Protein AF-A0A915KHJ9-F1 (afdb_monomer)

Solvent-accessible surface area (backbone atoms only — not comparable to full-atom values): 8082 Å² total; per-residue (Å²): 132,87,74,67,89,89,57,40,67,47,79,45,81,41,60,70,48,51,83,81,58,65,40,74,61,55,56,46,49,52,54,51,50,52,73,74,34,89,66,54,77,44,81,46,81,45,65,47,60,93,90,62,73,82,51,80,63,54,62,51,51,58,32,31,55,56,44,51,75,76,49,89,77,90,49,83,72,54,49,51,56,50,48,21,60,32,40,90,91,58,65,50,91,69,80,89,78,58,78,87,73,58,80,80,64,77,73,66,64,74,71,44,68,60,51,58,53,51,54,53,50,53,59,64,73,77,107

InterPro domains:
  IPR057191 Domain of unknown function DUF7869 [PF25273] (8-87)

Radius of gyration: 19.79 Å; Cα contacts (8 Å, |Δi|>4): 86; chains: 1; bounding box: 42×33×56 Å

Sequence (127 aa):
MQVKKGKKKIVIWSDNCGRQNRNKFSMSMYHKLVQETPNLELIQHCYLETGHMQMSVDSMHSLIERVSKQATIYSPIEWCNVIALARSKKLYNVVCLSHHDFVDLKCVKKTNQKQWTNRLMVLKLIG

Structure (mmCIF, N/CA/C/O backbone):
data_AF-A0A915KHJ9-F1
#
_entry.id   AF-A0A915KHJ9-F1
#
loop_
_atom_site.group_PDB
_atom_site.id
_atom_site.type_symbol
_atom_site.label_atom_id
_atom_site.label_alt_id
_atom_site.label_comp_id
_atom_site.label_asym_id
_atom_site.label_entity_id
_atom_site.label_seq_id
_atom_site.pdbx_PDB_ins_code
_atom_site.Cartn_x
_atom_site.Cartn_y
_atom_site.Cartn_z
_atom_site.occupancy
_atom_site.B_iso_or_equiv
_atom_site.auth_seq_id
_atom_site.auth_comp_id
_atom_site.auth_asym_id
_atom_site.auth_atom_id
_atom_site.pdbx_PDB_model_num
ATOM 1 N N . MET A 1 1 ? -8.916 -2.655 0.513 1.00 43.75 1 MET A N 1
ATOM 2 C CA . MET A 1 1 ? -8.056 -3.081 1.642 1.00 43.75 1 MET A CA 1
ATOM 3 C C . MET A 1 1 ? -8.799 -4.165 2.406 1.00 43.75 1 MET A C 1
ATOM 5 O O . MET A 1 1 ? -9.685 -3.849 3.183 1.00 43.75 1 MET A O 1
ATOM 9 N N . GLN A 1 2 ? -8.536 -5.439 2.108 1.00 37.56 2 GLN A N 1
ATOM 10 C CA . GLN A 1 2 ? -9.239 -6.536 2.776 1.00 37.56 2 GLN A CA 1
ATOM 11 C C . GLN A 1 2 ? -8.546 -6.843 4.105 1.00 37.56 2 GLN A C 1
ATOM 13 O O . GLN A 1 2 ? -7.465 -7.432 4.142 1.00 37.56 2 GLN A O 1
ATOM 18 N N . VAL A 1 3 ? -9.150 -6.404 5.207 1.00 52.84 3 VAL A N 1
ATOM 19 C CA . VAL A 1 3 ? -8.731 -6.816 6.549 1.00 52.84 3 VAL A CA 1
ATOM 20 C C . VAL A 1 3 ? -9.185 -8.262 6.734 1.00 52.84 3 VAL A C 1
ATOM 22 O O . VAL A 1 3 ? -10.363 -8.572 6.570 1.00 52.84 3 VAL A O 1
ATOM 25 N N . LYS A 1 4 ? -8.257 -9.172 7.055 1.00 49.69 4 LYS A N 1
ATOM 26 C CA . LYS A 1 4 ? -8.618 -10.560 7.381 1.00 49.69 4 LYS A CA 1
ATOM 27 C C . LYS A 1 4 ? -9.628 -10.554 8.537 1.00 49.69 4 LYS A C 1
ATOM 29 O O . LYS A 1 4 ? -9.350 -9.966 9.586 1.00 49.69 4 LYS A O 1
ATOM 34 N N . LYS A 1 5 ? -10.779 -11.211 8.341 1.00 52.19 5 LYS A N 1
ATOM 35 C CA . LYS A 1 5 ? -11.825 -11.372 9.366 1.00 52.19 5 LYS A CA 1
ATOM 36 C C . LYS A 1 5 ? -11.186 -11.862 10.677 1.00 52.19 5 LYS A C 1
ATOM 38 O O . LYS A 1 5 ? -10.460 -12.850 10.669 1.00 52.19 5 LYS A O 1
ATOM 43 N N . GLY A 1 6 ? -11.427 -11.141 11.778 1.00 60.34 6 GLY A N 1
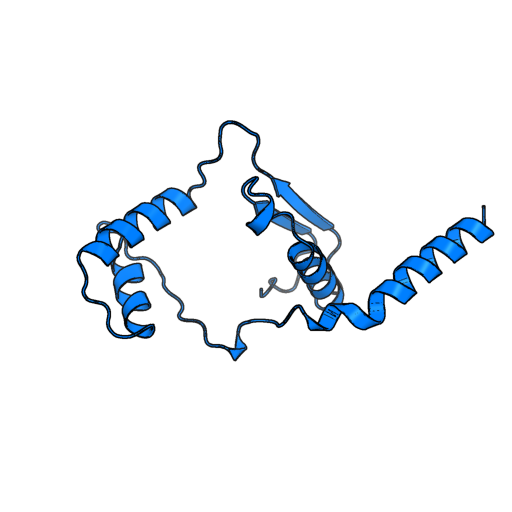ATOM 44 C CA . GLY A 1 6 ? -10.967 -11.503 13.131 1.00 60.34 6 GLY A CA 1
ATOM 45 C C . GLY A 1 6 ? -9.820 -10.667 13.722 1.00 60.34 6 GLY A C 1
ATOM 46 O O . GLY A 1 6 ? -9.459 -10.874 14.877 1.00 60.34 6 GLY A O 1
ATOM 47 N N . LYS A 1 7 ? -9.239 -9.707 12.988 1.00 66.00 7 LYS A N 1
ATOM 48 C CA . LYS A 1 7 ? -8.203 -8.806 13.531 1.00 66.00 7 LYS A CA 1
ATOM 49 C C . LYS A 1 7 ? -8.840 -7.608 14.254 1.00 66.00 7 LYS A C 1
ATOM 51 O O . LYS A 1 7 ? -9.457 -6.768 13.612 1.00 66.00 7 LYS A O 1
ATOM 56 N N . LYS A 1 8 ? -8.630 -7.512 15.572 1.00 82.81 8 LYS A N 1
ATOM 57 C CA . LYS A 1 8 ? -9.107 -6.402 16.426 1.00 82.81 8 LYS A CA 1
ATOM 58 C C . LYS A 1 8 ? -8.261 -5.128 16.335 1.00 82.81 8 LYS A C 1
ATOM 60 O O . LYS A 1 8 ? -8.753 -4.039 16.604 1.00 82.81 8 LYS A O 1
ATOM 65 N N . LYS A 1 9 ? -6.988 -5.255 15.944 1.00 86.31 9 LYS A N 1
ATOM 66 C CA . LYS A 1 9 ? -6.033 -4.144 15.846 1.00 86.31 9 LYS A CA 1
ATOM 67 C C . LYS A 1 9 ? -5.415 -4.074 14.455 1.00 86.31 9 LYS A C 1
ATOM 69 O O . LYS A 1 9 ? -4.939 -5.085 13.933 1.00 86.31 9 LYS A O 1
ATOM 74 N N . ILE A 1 10 ? -5.372 -2.868 13.900 1.00 88.06 10 ILE A N 1
ATOM 75 C CA . ILE A 1 10 ? -4.677 -2.537 12.656 1.00 88.06 10 ILE A CA 1
ATOM 76 C C . ILE A 1 10 ? -3.585 -1.516 12.983 1.00 88.06 10 ILE A C 1
ATOM 78 O O . ILE A 1 10 ? -3.847 -0.507 13.634 1.00 88.06 10 ILE A O 1
ATOM 82 N N . VAL A 1 11 ? -2.361 -1.785 12.528 1.00 89.38 11 VAL A N 1
ATOM 83 C CA . VAL A 1 11 ? -1.232 -0.850 12.611 1.00 89.38 11 VAL A CA 1
ATOM 84 C C . VAL A 1 11 ? -0.805 -0.498 11.195 1.00 89.38 11 VAL A C 1
ATOM 86 O O . VAL A 1 11 ? -0.555 -1.393 10.387 1.00 89.38 11 VAL A O 1
ATOM 89 N N . ILE A 1 12 ? -0.749 0.795 10.899 1.00 89.06 12 ILE A N 1
ATOM 90 C CA . ILE A 1 12 ? -0.406 1.341 9.585 1.00 89.06 12 ILE A CA 1
ATOM 91 C C . ILE A 1 12 ? 0.833 2.200 9.761 1.00 89.06 12 ILE A C 1
ATOM 93 O O . ILE A 1 12 ? 0.860 3.065 10.634 1.00 89.06 12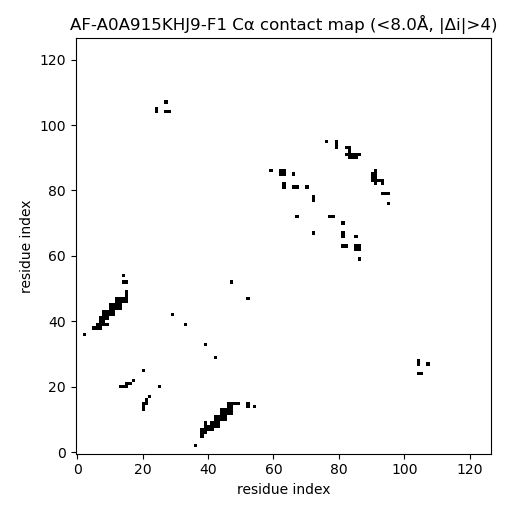 ILE A O 1
ATOM 97 N N . TRP A 1 13 ? 1.835 1.962 8.925 1.00 87.31 13 TRP A N 1
ATOM 98 C CA . TRP A 1 13 ? 3.057 2.752 8.878 1.00 87.31 13 TRP A CA 1
ATOM 99 C C . TRP A 1 13 ? 3.068 3.588 7.606 1.00 87.31 13 TRP A C 1
ATOM 101 O O . TRP A 1 13 ? 2.834 3.064 6.517 1.00 87.31 13 TRP A O 1
ATOM 111 N N . SER A 1 14 ? 3.332 4.878 7.765 1.00 86.44 14 SER A N 1
ATOM 112 C CA . SER A 1 14 ? 3.427 5.840 6.673 1.00 86.44 14 SER A CA 1
ATOM 113 C C . SER A 1 14 ? 4.706 6.651 6.791 1.00 86.44 14 SER A C 1
ATOM 115 O O . SER A 1 14 ? 5.145 6.995 7.891 1.00 86.44 14 SER A O 1
ATOM 117 N N . ASP A 1 15 ? 5.272 7.020 5.648 1.00 84.88 15 ASP A N 1
ATOM 118 C CA . ASP A 1 15 ? 6.258 8.090 5.601 1.00 84.88 15 ASP A CA 1
ATOM 119 C C . ASP A 1 15 ? 5.647 9.419 6.077 1.00 84.88 15 ASP A C 1
ATOM 121 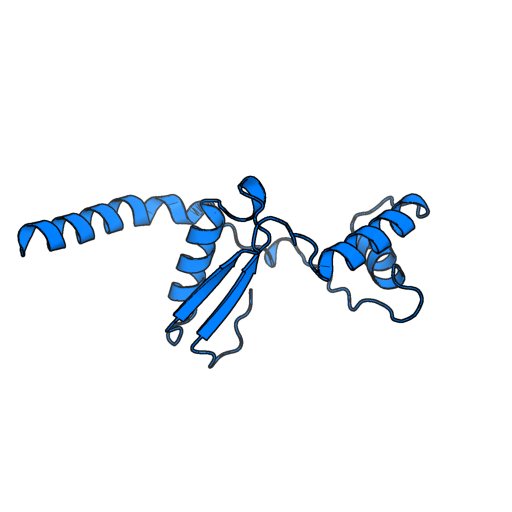O O . ASP A 1 15 ? 4.426 9.613 6.136 1.00 84.88 15 ASP A O 1
ATOM 125 N N . ASN A 1 16 ? 6.509 10.366 6.437 1.00 81.12 16 ASN A N 1
ATOM 126 C CA . ASN A 1 16 ? 6.076 11.664 6.945 1.00 81.12 16 ASN A CA 1
ATOM 127 C C . ASN A 1 16 ? 5.659 12.649 5.827 1.00 81.12 16 ASN A C 1
ATOM 129 O O . ASN A 1 16 ? 5.610 13.861 6.046 1.00 81.12 16 ASN A O 1
ATOM 133 N N . CYS A 1 17 ? 5.359 12.161 4.617 1.00 77.00 17 CYS A N 1
ATOM 134 C CA . CYS A 1 17 ? 4.990 13.011 3.491 1.00 77.00 17 CYS A CA 1
ATOM 135 C C . CYS A 1 17 ? 3.585 13.599 3.689 1.00 77.00 17 CYS A C 1
ATOM 137 O O . CYS A 1 17 ? 2.558 12.933 3.519 1.00 77.00 17 CYS A O 1
ATOM 139 N N . GLY A 1 18 ? 3.528 14.887 4.038 1.00 69.81 18 GLY A N 1
ATOM 140 C CA . GLY A 1 18 ? 2.282 15.551 4.418 1.00 69.81 18 GLY A CA 1
ATOM 141 C C . GLY A 1 18 ? 1.197 15.518 3.334 1.00 69.81 18 GLY A C 1
ATOM 142 O O . GLY A 1 18 ? 0.031 15.275 3.628 1.00 69.81 18 GLY A O 1
ATOM 143 N N . ARG A 1 19 ? 1.564 15.700 2.061 1.00 72.44 19 ARG A N 1
ATOM 144 C CA . ARG A 1 19 ? 0.585 15.747 0.960 1.00 72.44 19 ARG A CA 1
ATOM 145 C C . ARG A 1 19 ? 0.012 14.364 0.623 1.00 72.44 19 ARG A C 1
ATOM 147 O O . ARG A 1 19 ? -1.179 14.252 0.327 1.00 72.44 19 ARG A O 1
ATOM 154 N N . GLN A 1 20 ? 0.844 13.327 0.677 1.00 75.00 20 GLN A N 1
ATOM 155 C CA . GLN A 1 20 ? 0.451 11.963 0.316 1.00 75.00 20 GLN A CA 1
ATOM 156 C C . GLN A 1 20 ? -0.263 11.255 1.469 1.00 75.00 20 GLN A C 1
ATOM 158 O O . GLN A 1 20 ? -1.350 10.718 1.263 1.00 75.00 20 GLN A O 1
ATOM 163 N N . ASN A 1 21 ? 0.288 11.330 2.683 1.00 80.06 21 ASN A N 1
ATOM 164 C CA . ASN A 1 21 ? -0.150 10.477 3.788 1.00 80.06 21 ASN A CA 1
ATOM 165 C C . ASN A 1 21 ? -0.903 11.233 4.897 1.00 80.06 21 ASN A C 1
ATOM 167 O O . ASN A 1 21 ? -1.764 10.640 5.552 1.00 80.06 21 ASN A O 1
ATOM 171 N N . ARG A 1 22 ? -0.688 12.552 5.053 1.00 78.81 22 ARG A N 1
ATOM 172 C CA . ARG A 1 22 ? -1.428 13.412 6.006 1.00 78.81 22 ARG A CA 1
ATOM 173 C C . ARG A 1 22 ? -2.531 14.221 5.320 1.00 78.81 22 ARG A C 1
ATOM 175 O O . ARG A 1 22 ? -2.538 15.451 5.339 1.00 78.81 22 ARG A O 1
ATOM 182 N N . ASN A 1 23 ? -3.491 13.533 4.710 1.00 83.56 23 ASN A N 1
ATOM 183 C CA . ASN A 1 23 ? -4.623 14.185 4.055 1.00 83.56 23 ASN A CA 1
ATOM 184 C C . ASN A 1 23 ? -5.981 13.657 4.550 1.00 83.56 23 ASN A C 1
ATOM 186 O O . ASN A 1 23 ? -6.095 12.643 5.238 1.00 83.56 23 ASN A O 1
ATOM 190 N N . LYS A 1 24 ? -7.049 14.362 4.164 1.00 82.50 24 LYS A N 1
ATOM 191 C CA . LYS A 1 24 ? -8.437 14.013 4.515 1.00 82.50 24 LYS A CA 1
ATOM 192 C C . LYS A 1 24 ? -8.898 12.648 3.984 1.00 82.50 24 LYS A C 1
ATOM 194 O O . LYS A 1 24 ? -9.892 12.109 4.476 1.00 82.50 24 LYS A O 1
ATOM 199 N N . PHE A 1 25 ? -8.221 12.100 2.975 1.00 84.12 25 PHE A N 1
ATOM 200 C CA . PHE A 1 25 ? -8.559 10.791 2.424 1.00 84.12 25 PHE A CA 1
ATOM 2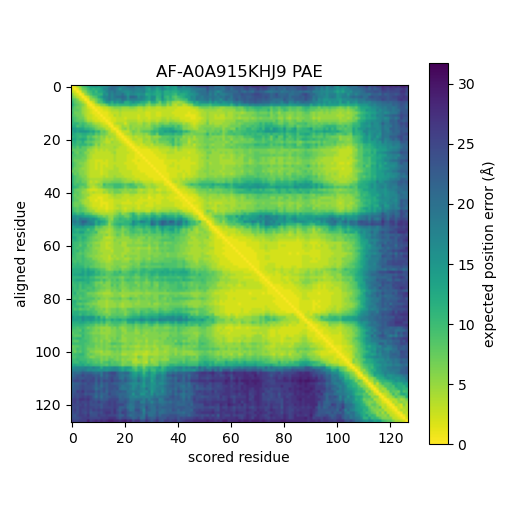01 C C . PHE A 1 25 ? -8.128 9.668 3.367 1.00 84.12 25 PHE A C 1
ATOM 203 O O . PHE A 1 25 ? -8.906 8.734 3.532 1.00 84.12 25 PHE A O 1
ATOM 210 N N . SER A 1 26 ? -6.997 9.803 4.072 1.00 84.06 26 SER A N 1
ATOM 211 C CA . SER A 1 26 ? -6.585 8.858 5.125 1.00 84.06 26 SER A CA 1
ATOM 212 C C . SER A 1 26 ? -7.666 8.726 6.206 1.00 84.06 26 SER A C 1
ATOM 214 O O . SER A 1 26 ? -8.095 7.625 6.538 1.00 84.06 26 SER A O 1
ATOM 216 N N . MET A 1 27 ? -8.222 9.852 6.664 1.00 84.62 27 MET A N 1
ATOM 217 C CA . MET A 1 27 ? -9.329 9.839 7.632 1.00 84.62 27 MET A CA 1
ATOM 218 C C . MET A 1 27 ? -10.613 9.218 7.071 1.00 84.62 27 MET A C 1
ATOM 220 O O . MET A 1 27 ? -11.299 8.466 7.763 1.00 84.62 27 MET A O 1
ATOM 224 N N . SER A 1 28 ? -10.935 9.504 5.807 1.00 85.94 28 SER A N 1
ATOM 225 C CA . SER A 1 28 ? -12.107 8.923 5.135 1.00 85.94 28 SER A CA 1
ATOM 226 C C . SER A 1 28 ? -11.966 7.405 4.964 1.00 85.94 28 SER A C 1
ATOM 228 O O . SER A 1 28 ? -12.944 6.674 5.123 1.00 85.94 28 SER A O 1
ATOM 230 N N . MET A 1 29 ? -10.747 6.927 4.699 1.00 86.75 29 MET A N 1
ATOM 231 C CA . MET A 1 29 ? -10.410 5.506 4.632 1.00 86.75 29 MET A CA 1
ATOM 232 C C . MET A 1 29 ? -10.615 4.826 5.991 1.00 86.75 29 MET A C 1
ATOM 234 O O . MET A 1 29 ? -11.292 3.803 6.056 1.00 86.75 29 MET A O 1
ATOM 238 N N . TYR A 1 30 ? -10.097 5.402 7.082 1.00 87.31 30 TYR A N 1
ATOM 239 C CA . TYR A 1 30 ? -10.257 4.831 8.428 1.00 87.31 30 TYR A CA 1
ATOM 240 C C . TYR A 1 30 ? -11.715 4.739 8.849 1.00 87.31 30 TYR A C 1
ATOM 242 O O . TYR A 1 30 ? -12.144 3.712 9.367 1.00 87.31 30 TYR A O 1
ATOM 250 N N . HIS A 1 31 ? -12.501 5.768 8.552 1.00 84.62 31 HIS A N 1
ATOM 251 C CA . HIS A 1 31 ? -13.932 5.742 8.812 1.00 84.62 31 HIS A CA 1
ATOM 252 C C . HIS A 1 31 ? -14.633 4.590 8.075 1.00 84.62 31 HIS A C 1
ATOM 254 O O . HIS A 1 31 ? -15.418 3.855 8.671 1.00 84.62 31 HIS A O 1
ATOM 260 N N . LYS A 1 32 ? -14.325 4.398 6.787 1.00 84.00 32 LYS A N 1
ATOM 261 C CA . LYS A 1 32 ? -14.879 3.297 5.991 1.00 84.00 32 LYS A CA 1
ATOM 262 C C . LYS A 1 32 ? -14.467 1.929 6.547 1.00 84.00 32 LYS A C 1
ATOM 264 O O . LYS A 1 32 ? -15.312 1.048 6.656 1.00 84.00 32 LYS A O 1
ATOM 269 N N . LEU A 1 33 ? -13.213 1.783 6.979 1.00 85.00 33 LEU A N 1
ATOM 270 C CA . LEU A 1 33 ? -12.710 0.553 7.601 1.00 85.00 33 LEU A CA 1
ATOM 271 C C . LEU A 1 33 ? -13.449 0.200 8.897 1.00 85.00 33 LEU A C 1
ATOM 273 O O . LEU A 1 33 ? -13.776 -0.968 9.095 1.00 85.00 33 LEU A O 1
ATOM 277 N N . VAL A 1 34 ? -13.739 1.189 9.748 1.00 84.81 34 VAL A N 1
ATOM 278 C CA . VAL A 1 34 ? -14.524 0.982 10.979 1.00 84.81 34 VAL A CA 1
ATOM 279 C C . VAL A 1 34 ? -15.957 0.556 10.652 1.00 84.81 34 VAL A C 1
ATOM 281 O O . VAL A 1 34 ? -16.478 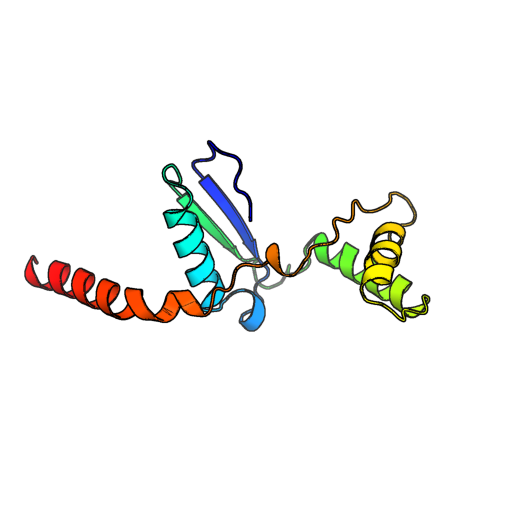-0.353 11.287 1.00 84.81 34 VAL A O 1
ATOM 284 N N . GLN A 1 35 ? -16.585 1.157 9.637 1.00 83.12 35 GLN A N 1
ATOM 285 C CA . GLN A 1 35 ? -17.943 0.778 9.223 1.00 83.12 35 GLN A CA 1
ATOM 286 C C . GLN A 1 35 ? -18.027 -0.649 8.667 1.00 83.12 35 GLN A C 1
ATOM 288 O O . GLN A 1 35 ? -19.019 -1.337 8.885 1.00 83.12 35 GLN A O 1
ATOM 293 N N . GLU A 1 36 ? -17.008 -1.086 7.930 1.00 83.31 36 GLU A N 1
ATOM 294 C CA . GLU A 1 36 ? -16.987 -2.407 7.289 1.00 83.31 36 GLU A CA 1
ATOM 295 C C . GLU A 1 36 ? -16.473 -3.518 8.212 1.00 83.31 36 GLU A C 1
ATOM 297 O O . GLU A 1 36 ? -16.679 -4.699 7.929 1.00 83.31 36 GLU A O 1
ATOM 302 N N . THR A 1 37 ? -15.818 -3.158 9.321 1.00 82.69 37 THR A N 1
ATOM 303 C CA . THR A 1 37 ? -15.176 -4.110 10.233 1.00 82.69 37 THR A CA 1
ATOM 304 C C . THR A 1 37 ? -15.756 -3.975 11.645 1.00 82.69 37 THR A C 1
ATOM 306 O O . THR A 1 37 ? -15.177 -3.278 12.476 1.00 82.69 37 THR A O 1
ATOM 309 N N . PRO A 1 38 ? -16.862 -4.673 11.969 1.00 77.81 38 PRO A N 1
ATOM 310 C CA . PRO A 1 38 ? -17.566 -4.501 13.247 1.00 77.81 38 PRO A CA 1
ATOM 311 C C . PRO A 1 38 ? -16.740 -4.891 14.485 1.00 77.81 38 PRO A C 1
ATOM 313 O O . PRO A 1 38 ? -17.028 -4.431 15.581 1.00 77.81 38 PRO A O 1
ATOM 316 N N . ASN A 1 39 ? -15.689 -5.701 14.316 1.00 83.88 39 ASN A N 1
ATOM 317 C CA . ASN A 1 39 ? -14.829 -6.178 15.407 1.00 83.88 39 ASN A CA 1
ATOM 318 C C . ASN A 1 39 ? -13.505 -5.398 15.525 1.00 83.88 39 ASN A C 1
ATOM 320 O O . ASN A 1 39 ? -12.566 -5.877 16.164 1.00 83.88 39 ASN A O 1
ATOM 324 N N . LEU A 1 40 ? -13.377 -4.256 14.842 1.00 83.88 40 LEU A N 1
ATOM 325 C CA . LEU A 1 40 ? -12.164 -3.444 14.861 1.00 83.88 40 LEU A CA 1
ATOM 326 C C . LEU A 1 40 ? -12.164 -2.521 16.085 1.00 83.88 40 LEU A C 1
ATOM 328 O O . LEU A 1 40 ? -12.980 -1.612 16.180 1.00 83.88 40 LEU A O 1
ATOM 332 N N . GLU A 1 41 ? -11.225 -2.741 17.002 1.00 86.88 41 GLU A N 1
ATOM 333 C CA . GLU A 1 41 ? -11.115 -2.001 18.266 1.00 86.88 41 GLU A CA 1
ATOM 334 C C . GLU A 1 41 ? -10.106 -0.848 18.169 1.00 86.88 41 GLU A C 1
ATOM 336 O O . GLU A 1 41 ? -10.316 0.210 18.758 1.00 86.88 41 GLU A O 1
ATOM 341 N N . LEU A 1 42 ? -9.010 -1.026 17.420 1.00 85.62 42 LEU A N 1
ATOM 342 C CA . LEU A 1 42 ? -7.927 -0.040 17.361 1.00 85.62 42 LEU A CA 1
ATOM 343 C C . LEU A 1 42 ? -7.327 0.094 15.958 1.00 85.62 42 LEU A C 1
ATOM 345 O O . LEU A 1 42 ? -6.826 -0.877 15.384 1.00 85.62 42 LEU A O 1
ATOM 349 N N . ILE A 1 43 ? -7.293 1.331 15.456 1.00 90.38 43 ILE A N 1
ATOM 350 C CA . ILE A 1 43 ? -6.483 1.741 14.304 1.00 90.38 43 ILE A CA 1
ATOM 351 C C . ILE A 1 43 ? -5.351 2.623 14.829 1.00 90.38 43 ILE A C 1
ATOM 353 O O . ILE A 1 43 ? -5.595 3.704 15.359 1.00 90.38 43 ILE A O 1
ATOM 357 N N . GLN A 1 44 ? -4.114 2.164 14.675 1.00 90.69 44 GLN A N 1
ATOM 358 C CA . GLN A 1 44 ? -2.915 2.916 15.030 1.00 90.69 44 GLN A CA 1
ATOM 359 C C . GLN A 1 44 ? -2.182 3.322 13.750 1.00 90.69 44 GLN A C 1
ATOM 361 O O . GLN A 1 44 ? -1.709 2.463 13.008 1.00 90.69 44 GLN A O 1
ATOM 366 N N . HIS A 1 45 ? -2.088 4.627 13.495 1.00 89.81 45 HIS A N 1
ATOM 367 C CA . HIS A 1 45 ? -1.347 5.179 12.360 1.00 89.81 45 HIS A CA 1
ATOM 368 C C . HIS A 1 45 ? -0.030 5.782 12.851 1.00 89.81 45 HIS A C 1
ATOM 370 O O . HIS A 1 45 ? -0.025 6.806 13.529 1.00 89.81 45 HIS A O 1
ATOM 376 N N . CYS A 1 46 ? 1.075 5.118 12.531 1.00 88.88 46 CYS A N 1
ATOM 377 C CA . CYS A 1 46 ? 2.427 5.527 12.884 1.00 88.88 46 CYS A CA 1
ATOM 378 C C . CYS A 1 46 ? 3.098 6.231 11.700 1.00 88.88 46 CYS A C 1
ATOM 380 O O . CYS A 1 46 ? 3.011 5.767 10.561 1.00 88.88 46 CYS A O 1
ATOM 382 N N . TYR A 1 47 ? 3.795 7.328 11.992 1.00 87.38 47 TYR A N 1
ATOM 383 C CA . TYR A 1 47 ? 4.617 8.053 11.028 1.00 87.38 47 TYR A CA 1
ATOM 384 C C . TYR A 1 47 ? 6.091 7.870 11.363 1.00 87.38 47 TYR A C 1
ATOM 386 O O . TYR A 1 47 ? 6.449 7.793 12.537 1.00 87.38 47 TYR A O 1
ATOM 394 N N . LEU A 1 48 ? 6.932 7.819 10.333 1.00 83.31 48 LEU A N 1
ATOM 395 C CA . LEU A 1 48 ? 8.381 7.810 10.513 1.00 83.31 48 LEU A CA 1
ATOM 396 C C . LEU A 1 48 ? 8.883 9.146 11.071 1.00 83.31 48 LEU A C 1
ATOM 398 O O . LEU A 1 48 ? 8.385 10.216 10.707 1.00 83.31 48 LEU A O 1
ATOM 402 N N . GLU A 1 49 ? 9.892 9.069 11.934 1.00 79.81 49 GLU A N 1
ATOM 403 C CA . GLU A 1 49 ? 10.572 10.236 12.489 1.00 79.81 49 GLU A CA 1
ATOM 404 C C . GLU A 1 49 ? 11.391 10.969 11.417 1.00 79.81 49 GLU A C 1
ATOM 406 O O . GLU A 1 49 ? 11.861 10.399 10.426 1.00 79.81 49 GLU A O 1
ATOM 411 N N . THR A 1 50 ? 11.559 12.276 11.604 1.00 70.62 50 THR A N 1
ATOM 412 C CA . THR A 1 50 ? 12.364 13.116 10.714 1.00 70.62 50 THR A CA 1
ATOM 413 C C . THR A 1 50 ? 13.836 12.709 10.788 1.00 70.62 50 THR A C 1
ATOM 415 O O . THR A 1 50 ? 14.435 12.806 11.851 1.00 70.62 50 THR A O 1
ATOM 418 N N . GLY A 1 51 ? 14.418 12.280 9.663 1.00 67.62 51 GLY A N 1
ATOM 419 C CA . GLY A 1 51 ? 15.834 11.885 9.558 1.00 67.62 51 GLY A CA 1
ATOM 420 C C . GLY A 1 51 ? 16.058 10.452 9.061 1.00 67.62 51 GLY A C 1
ATOM 421 O O . GLY A 1 51 ? 17.086 10.174 8.453 1.00 67.62 51 GLY A O 1
ATOM 422 N N . HIS A 1 52 ? 15.062 9.571 9.203 1.00 65.94 52 HIS A N 1
ATOM 423 C CA . HIS A 1 52 ? 15.107 8.184 8.721 1.00 65.94 52 HIS A CA 1
ATOM 424 C C . HIS A 1 52 ? 13.871 7.864 7.873 1.00 65.94 52 HIS A C 1
ATOM 426 O O . HIS A 1 52 ? 13.040 7.031 8.221 1.00 65.94 52 HIS A O 1
ATOM 432 N N . MET A 1 53 ? 13.732 8.570 6.748 1.00 66.88 53 MET A N 1
ATOM 433 C CA . MET A 1 53 ? 12.553 8.462 5.877 1.00 66.88 53 MET A CA 1
ATOM 434 C C . MET A 1 53 ? 12.591 7.258 4.929 1.00 66.88 53 MET A C 1
ATOM 436 O O . MET A 1 53 ? 11.604 7.009 4.247 1.00 66.88 53 MET A O 1
ATOM 440 N N . GLN A 1 54 ? 13.706 6.521 4.879 1.00 73.81 54 GLN A N 1
ATOM 441 C CA . GLN A 1 54 ? 13.866 5.419 3.941 1.00 73.81 54 GLN A CA 1
ATOM 442 C C . GLN A 1 54 ? 13.122 4.170 4.427 1.00 73.81 54 GLN A C 1
ATOM 444 O O . GLN A 1 54 ? 13.556 3.477 5.350 1.00 73.81 54 GLN A O 1
ATOM 449 N N . MET A 1 55 ? 12.021 3.849 3.762 1.00 77.25 55 MET A N 1
ATOM 450 C CA . MET A 1 55 ? 11.305 2.595 3.933 1.00 77.25 55 MET A CA 1
ATOM 451 C C . MET A 1 55 ? 11.899 1.505 3.041 1.00 77.25 55 MET A C 1
ATOM 453 O O . MET A 1 55 ? 12.491 1.756 1.991 1.00 77.25 55 MET A O 1
ATOM 457 N N . SER A 1 56 ? 11.676 0.243 3.411 1.00 78.00 56 SER A N 1
ATOM 458 C CA . SER A 1 56 ? 12.056 -0.897 2.564 1.00 78.00 56 SER A CA 1
ATOM 459 C C . SER A 1 56 ? 11.434 -0.817 1.163 1.00 78.00 56 SER A C 1
ATOM 461 O O . SER A 1 56 ? 12.039 -1.281 0.195 1.00 78.00 56 SER A O 1
ATOM 463 N N . VAL A 1 57 ? 10.264 -0.184 1.040 1.00 80.81 57 VAL A N 1
ATOM 464 C CA . VAL A 1 57 ? 9.572 0.029 -0.235 1.00 80.81 57 VAL A CA 1
ATOM 465 C C . VAL A 1 57 ? 10.324 0.981 -1.172 1.00 80.81 57 VAL A C 1
ATOM 467 O O . VAL A 1 57 ? 10.286 0.769 -2.381 1.00 80.81 57 VAL A O 1
ATOM 470 N N . ASP A 1 58 ? 11.108 1.932 -0.656 1.00 85.38 58 ASP A N 1
ATOM 471 C CA . ASP A 1 58 ? 11.879 2.866 -1.492 1.00 85.38 58 ASP A CA 1
ATOM 472 C C . ASP A 1 58 ? 12.940 2.127 -2.308 1.00 85.38 58 ASP A C 1
ATOM 474 O O . ASP A 1 58 ? 13.151 2.409 -3.485 1.00 85.38 58 ASP A O 1
ATOM 478 N N . SER A 1 59 ? 13.540 1.084 -1.724 1.00 87.00 59 SER A N 1
ATOM 479 C CA . SER A 1 59 ? 14.472 0.217 -2.451 1.00 87.00 59 SER A CA 1
ATOM 480 C C . SER A 1 59 ? 13.806 -0.517 -3.622 1.00 87.00 59 SER A C 1
ATOM 482 O O . SER A 1 59 ? 14.445 -0.742 -4.651 1.00 87.00 59 SER A O 1
ATOM 484 N N . MET A 1 60 ? 12.517 -0.861 -3.492 1.00 88.88 60 MET A N 1
ATOM 485 C CA . MET A 1 60 ? 11.742 -1.476 -4.572 1.00 88.88 60 MET A CA 1
ATOM 486 C C . MET A 1 60 ? 11.426 -0.454 -5.665 1.00 88.88 60 MET A C 1
ATOM 488 O O . MET A 1 60 ? 11.615 -0.759 -6.841 1.00 88.88 60 MET A O 1
ATOM 492 N N . HIS A 1 61 ? 11.017 0.763 -5.293 1.00 89.06 61 HIS A N 1
ATOM 493 C CA . HIS A 1 61 ? 10.753 1.844 -6.246 1.00 89.06 61 HIS A CA 1
ATOM 494 C C . HIS A 1 61 ? 11.990 2.186 -7.083 1.00 89.06 61 HIS A C 1
ATOM 496 O O . HIS A 1 61 ? 11.894 2.215 -8.308 1.00 89.06 61 HIS A O 1
ATOM 502 N N . SER A 1 62 ? 13.164 2.316 -6.459 1.00 90.69 62 SER A N 1
ATOM 503 C CA . SER A 1 62 ? 14.420 2.591 -7.174 1.00 90.69 62 SER A CA 1
ATOM 504 C C . SER A 1 62 ? 14.825 1.475 -8.147 1.00 90.69 62 SER A C 1
ATOM 506 O O . SER A 1 62 ? 15.477 1.726 -9.163 1.00 90.69 62 SER A O 1
ATOM 508 N N . LEU A 1 63 ? 14.477 0.217 -7.853 1.00 92.31 63 LEU A N 1
ATOM 509 C CA . LEU A 1 63 ? 14.705 -0.908 -8.768 1.00 92.31 63 LEU A CA 1
ATOM 510 C C . LEU A 1 63 ? 13.750 -0.858 -9.961 1.00 92.31 63 LEU A C 1
ATOM 512 O O . LEU A 1 63 ? 14.204 -0.951 -11.101 1.00 92.31 63 LEU A O 1
ATOM 516 N N . ILE A 1 64 ? 12.457 -0.668 -9.698 1.00 93.00 64 ILE A N 1
ATOM 517 C CA . ILE A 1 64 ? 11.424 -0.573 -10.735 1.00 93.00 64 ILE A CA 1
ATOM 518 C C . ILE A 1 64 ? 11.724 0.594 -11.676 1.00 93.00 64 ILE A C 1
ATOM 520 O O . ILE A 1 64 ? 11.710 0.400 -12.885 1.00 93.00 64 ILE A O 1
ATOM 524 N N . GLU A 1 65 ? 12.070 1.767 -11.142 1.00 93.94 65 GLU A N 1
ATOM 525 C CA . GLU A 1 65 ? 12.380 2.957 -11.942 1.00 93.94 65 GLU A CA 1
ATOM 526 C C . GLU A 1 65 ? 13.589 2.736 -12.863 1.00 93.94 65 GLU A C 1
ATOM 528 O O . GLU A 1 65 ? 13.605 3.149 -14.024 1.00 93.94 65 GLU A O 1
ATOM 533 N N . ARG A 1 66 ? 14.622 2.055 -12.364 1.00 92.69 66 ARG A N 1
ATOM 534 C CA . ARG A 1 66 ? 15.807 1.734 -13.164 1.00 92.69 66 ARG A CA 1
ATOM 535 C C . ARG A 1 66 ? 15.476 0.786 -14.313 1.00 92.69 66 ARG A C 1
ATOM 537 O O . ARG A 1 66 ? 15.954 1.009 -15.421 1.00 92.69 66 ARG A O 1
ATOM 544 N N . VAL A 1 67 ? 14.675 -0.248 -14.062 1.00 92.06 67 VAL A N 1
ATOM 545 C CA . VAL A 1 67 ? 14.285 -1.213 -15.102 1.00 92.06 67 VAL A CA 1
ATOM 546 C C . VAL A 1 67 ? 13.292 -0.590 -16.081 1.00 92.06 67 VAL A C 1
ATOM 548 O O . VAL A 1 67 ? 13.422 -0.792 -17.285 1.00 92.06 67 VAL A O 1
ATOM 551 N N . SER A 1 68 ? 12.368 0.251 -15.613 1.00 92.81 68 SER A N 1
ATOM 552 C CA . SER A 1 68 ? 11.417 0.938 -16.491 1.00 92.81 68 SER A CA 1
ATOM 553 C C . SER A 1 68 ? 12.090 1.916 -17.449 1.00 92.81 68 SER A C 1
ATOM 555 O O . SER A 1 68 ? 11.588 2.118 -18.543 1.00 92.81 68 SER A O 1
ATOM 557 N N . LYS A 1 69 ? 13.233 2.507 -17.076 1.00 92.19 69 LYS A N 1
ATOM 558 C CA . LYS A 1 69 ? 14.023 3.362 -17.983 1.00 92.19 69 LYS A CA 1
ATOM 559 C C . LYS A 1 69 ? 14.679 2.586 -19.130 1.00 92.19 69 LYS A C 1
ATOM 561 O O . LYS A 1 69 ? 15.044 3.192 -20.130 1.00 92.19 69 LYS A O 1
ATOM 566 N N . GLN A 1 70 ? 14.855 1.275 -18.977 1.00 90.56 70 GLN A N 1
ATOM 567 C CA . GLN A 1 70 ? 15.452 0.395 -19.988 1.00 90.56 70 GLN A CA 1
ATOM 568 C C . GLN A 1 70 ? 14.394 -0.351 -20.812 1.00 90.56 70 GLN A C 1
ATOM 570 O O . GLN A 1 70 ? 14.706 -0.866 -21.882 1.00 90.56 70 GLN A O 1
ATOM 575 N N . ALA A 1 71 ? 13.156 -0.416 -20.320 1.00 90.19 71 ALA A N 1
ATOM 576 C CA . ALA A 1 71 ? 12.042 -1.067 -20.989 1.00 90.19 71 ALA A CA 1
ATOM 577 C C . ALA A 1 71 ? 11.232 -0.059 -21.814 1.00 90.19 71 ALA A C 1
ATOM 579 O O . ALA A 1 71 ? 10.937 1.045 -21.360 1.00 90.19 71 ALA A O 1
ATOM 580 N N . THR A 1 72 ? 10.810 -0.454 -23.013 1.00 92.50 72 THR A N 1
ATOM 581 C CA . THR A 1 72 ? 9.811 0.300 -23.773 1.00 92.50 72 THR A CA 1
ATOM 582 C C . THR A 1 72 ? 8.422 -0.160 -23.350 1.00 92.50 72 THR A C 1
ATOM 584 O O . THR A 1 72 ? 8.107 -1.341 -23.462 1.00 92.50 72 THR A O 1
ATOM 587 N N . ILE A 1 73 ? 7.618 0.763 -22.823 1.00 92.81 73 ILE A N 1
ATOM 588 C CA . ILE A 1 73 ? 6.293 0.477 -22.265 1.00 92.81 73 ILE A CA 1
ATOM 589 C C . ILE A 1 73 ? 5.253 1.247 -23.077 1.00 92.81 73 ILE A C 1
ATOM 591 O O . ILE A 1 73 ? 5.246 2.479 -23.066 1.00 92.81 73 ILE A O 1
ATOM 595 N N . TYR A 1 74 ? 4.375 0.525 -23.764 1.00 93.25 74 TYR A N 1
ATOM 596 C CA . TYR A 1 74 ? 3.299 1.064 -24.597 1.00 93.25 74 TYR A CA 1
ATOM 597 C C . TYR A 1 74 ? 1.930 0.952 -23.921 1.00 93.25 74 TYR A C 1
ATOM 599 O O . TYR A 1 74 ? 1.039 1.756 -24.201 1.00 93.25 74 TYR A O 1
ATOM 607 N N . SER A 1 75 ? 1.752 -0.022 -23.023 1.00 91.81 75 SER A N 1
ATOM 608 C CA . SER A 1 75 ? 0.475 -0.283 -22.354 1.00 91.81 75 SER A CA 1
ATOM 609 C C . SER A 1 75 ? 0.611 -0.397 -20.828 1.00 91.81 75 SER A C 1
ATOM 611 O O . SER A 1 75 ? 1.585 -0.967 -20.334 1.00 91.81 75 SER A O 1
ATOM 613 N N . PRO A 1 76 ? -0.384 0.066 -20.039 1.00 88.31 76 PRO A N 1
ATOM 614 C CA . PRO A 1 76 ? -0.384 -0.075 -18.582 1.00 88.31 76 PRO A CA 1
ATOM 615 C C . PRO A 1 76 ? -0.210 -1.512 -18.079 1.00 88.31 76 PRO A C 1
ATOM 617 O O . PRO A 1 76 ? 0.355 -1.717 -17.011 1.00 88.31 76 PRO A O 1
ATOM 620 N N . ILE A 1 77 ? -0.666 -2.512 -18.836 1.00 89.56 77 ILE A N 1
ATOM 621 C CA . ILE A 1 77 ? -0.531 -3.921 -18.439 1.00 89.56 77 ILE A CA 1
ATOM 622 C C . ILE A 1 77 ? 0.926 -4.402 -18.478 1.00 89.56 77 ILE A C 1
ATOM 624 O O . ILE A 1 77 ? 1.324 -5.246 -17.678 1.00 89.56 77 ILE A O 1
ATOM 628 N N . GLU A 1 78 ? 1.750 -3.828 -19.356 1.00 91.25 78 GLU A N 1
ATOM 629 C CA . GLU A 1 78 ? 3.163 -4.190 -19.498 1.00 91.25 78 GLU A CA 1
ATOM 630 C C . GLU A 1 78 ? 3.979 -3.769 -18.271 1.00 91.25 78 GLU A C 1
ATOM 632 O O . GLU A 1 78 ? 4.981 -4.410 -17.945 1.00 91.25 78 GLU A O 1
ATOM 637 N N . TRP A 1 79 ? 3.503 -2.773 -17.511 1.00 93.00 79 TRP A N 1
ATOM 638 C CA . TRP A 1 79 ? 4.082 -2.441 -16.210 1.00 93.00 79 TRP A CA 1
ATOM 639 C C . TRP A 1 79 ? 4.052 -3.620 -15.244 1.00 93.00 79 TRP A C 1
ATOM 641 O O . TRP A 1 79 ? 4.976 -3.747 -14.445 1.00 93.00 79 TRP A O 1
ATOM 651 N N . CYS A 1 80 ? 3.054 -4.508 -15.318 1.00 91.81 80 CYS A N 1
ATOM 652 C CA . CYS A 1 80 ? 3.034 -5.682 -14.450 1.00 91.81 80 CYS A CA 1
ATOM 653 C C . CYS A 1 80 ? 4.271 -6.569 -14.687 1.00 91.81 80 CYS A C 1
ATOM 655 O O . CYS A 1 80 ? 4.874 -7.045 -13.725 1.00 91.81 80 CYS A O 1
ATOM 657 N N . ASN A 1 81 ? 4.713 -6.704 -15.942 1.00 91.00 81 ASN A N 1
ATOM 658 C CA . ASN A 1 81 ? 5.913 -7.466 -16.296 1.00 91.00 81 ASN A CA 1
ATOM 659 C C . ASN A 1 81 ? 7.192 -6.737 -15.869 1.00 91.00 81 ASN A C 1
ATOM 661 O O . ASN A 1 81 ? 8.066 -7.343 -15.249 1.00 91.00 81 ASN A O 1
ATOM 665 N N . VAL A 1 82 ? 7.280 -5.430 -16.137 1.00 93.00 82 VAL A N 1
ATOM 666 C CA . VAL A 1 82 ? 8.429 -4.601 -15.729 1.00 93.00 82 VAL A CA 1
ATOM 667 C C . VAL A 1 82 ? 8.620 -4.647 -14.215 1.00 93.00 82 VAL A C 1
ATOM 669 O O . VAL A 1 82 ? 9.733 -4.859 -13.734 1.00 93.00 82 VAL A O 1
ATOM 672 N N . ILE A 1 83 ? 7.531 -4.513 -13.455 1.00 92.88 83 ILE A N 1
ATOM 673 C CA . ILE A 1 83 ? 7.562 -4.574 -11.994 1.00 92.88 83 ILE A CA 1
ATOM 674 C C . ILE A 1 83 ? 7.940 -5.980 -11.533 1.00 92.88 83 ILE A C 1
ATOM 676 O O . ILE A 1 83 ? 8.796 -6.094 -10.664 1.00 92.88 83 ILE A O 1
ATOM 680 N N . ALA A 1 84 ? 7.373 -7.047 -12.105 1.00 92.31 84 ALA A N 1
ATOM 681 C CA . ALA A 1 84 ? 7.681 -8.421 -11.694 1.00 92.31 84 ALA A CA 1
ATOM 682 C C . ALA A 1 84 ? 9.174 -8.749 -11.856 1.00 92.31 84 ALA A C 1
ATOM 684 O O . ALA A 1 84 ? 9.780 -9.350 -10.962 1.00 92.31 84 ALA A O 1
ATOM 685 N N . LEU A 1 85 ? 9.766 -8.291 -12.963 1.00 91.06 85 LEU A N 1
ATOM 686 C CA . LEU A 1 85 ? 11.159 -8.530 -13.346 1.00 91.06 85 LEU A CA 1
ATOM 687 C C . LEU A 1 85 ? 12.156 -7.533 -12.732 1.00 91.06 85 LEU A C 1
ATOM 689 O O . LEU A 1 85 ? 13.364 -7.739 -12.844 1.00 91.06 85 LEU A O 1
ATOM 693 N N . ALA A 1 86 ? 11.690 -6.484 -12.046 1.00 91.38 86 ALA A N 1
ATOM 694 C CA . ALA A 1 86 ? 12.549 -5.407 -11.549 1.00 91.38 86 ALA A CA 1
ATOM 695 C C . ALA A 1 86 ? 13.650 -5.869 -10.571 1.00 91.38 86 ALA A C 1
ATOM 697 O O . ALA A 1 86 ? 14.667 -5.192 -10.403 1.00 91.38 86 ALA A O 1
ATOM 698 N N . ARG A 1 87 ? 13.473 -7.021 -9.908 1.00 87.19 87 ARG A N 1
ATOM 699 C CA . ARG A 1 87 ? 14.444 -7.577 -8.957 1.00 87.19 87 ARG A CA 1
ATOM 700 C C . ARG A 1 87 ? 15.101 -8.842 -9.498 1.00 87.19 87 ARG A C 1
ATOM 702 O O . ARG A 1 87 ? 14.497 -9.908 -9.529 1.00 87.19 87 ARG A O 1
ATOM 709 N N . SER A 1 88 ? 16.402 -8.748 -9.769 1.00 79.44 88 SER A N 1
ATOM 710 C CA . SER A 1 88 ? 17.182 -9.806 -10.428 1.00 79.44 88 SER A CA 1
ATOM 711 C C . SER A 1 88 ? 17.302 -11.117 -9.639 1.00 79.44 88 SER A C 1
ATOM 713 O O . SER A 1 88 ? 17.419 -12.175 -10.239 1.00 79.44 88 SER A O 1
ATOM 715 N N . LYS A 1 89 ? 17.296 -11.078 -8.295 1.00 83.06 89 LYS A N 1
ATOM 716 C CA . LYS A 1 89 ? 17.472 -12.288 -7.457 1.00 83.06 89 LYS A CA 1
ATOM 717 C C . LYS A 1 89 ? 16.164 -12.997 -7.093 1.00 83.06 89 LYS A C 1
ATOM 719 O O . LYS A 1 89 ? 16.173 -14.190 -6.821 1.00 83.06 89 LYS A O 1
ATOM 724 N N . LYS A 1 90 ? 15.060 -12.254 -6.990 1.00 88.19 90 LYS A N 1
ATOM 725 C CA . LYS A 1 90 ? 13.746 -12.780 -6.599 1.00 88.19 90 LYS A CA 1
ATOM 726 C C . LYS A 1 90 ? 12.671 -11.902 -7.213 1.00 88.19 90 LYS A C 1
ATOM 728 O O . LYS A 1 90 ? 12.559 -10.743 -6.822 1.00 88.19 90 LYS A O 1
ATOM 733 N N . LEU A 1 91 ? 11.884 -12.481 -8.110 1.00 89.75 91 LEU A N 1
ATOM 734 C CA . LEU A 1 91 ? 10.782 -11.796 -8.776 1.00 89.75 91 LEU A CA 1
ATOM 735 C C . LEU A 1 91 ? 9.754 -11.285 -7.762 1.00 89.75 91 LEU A C 1
ATOM 737 O O . LEU A 1 91 ? 9.513 -11.912 -6.720 1.00 89.75 91 LEU A O 1
ATOM 741 N N . TYR A 1 92 ? 9.159 -10.135 -8.063 1.00 91.06 92 TYR A N 1
ATOM 742 C CA . TYR A 1 92 ? 8.063 -9.604 -7.263 1.00 91.06 92 TYR A CA 1
ATOM 743 C C . TYR A 1 92 ? 6.768 -10.347 -7.588 1.00 91.06 92 TYR A C 1
ATOM 745 O O . TYR A 1 92 ? 6.487 -10.653 -8.743 1.00 91.06 92 TYR A O 1
ATOM 753 N N . ASN A 1 93 ? 5.956 -10.605 -6.562 1.00 91.12 93 ASN A N 1
ATOM 754 C CA . ASN A 1 93 ? 4.587 -11.053 -6.772 1.00 91.12 93 ASN A CA 1
ATOM 755 C C . ASN A 1 93 ? 3.729 -9.836 -7.129 1.00 91.12 93 ASN A C 1
ATOM 757 O O . ASN A 1 93 ? 3.446 -9.012 -6.256 1.00 91.12 93 ASN A O 1
ATOM 761 N N . VAL A 1 94 ? 3.361 -9.711 -8.401 1.00 90.50 94 VAL A N 1
ATOM 762 C CA . VAL A 1 94 ? 2.585 -8.578 -8.909 1.00 90.50 94 VAL A CA 1
ATOM 763 C C . VAL A 1 94 ? 1.132 -8.989 -9.069 1.00 90.50 94 VAL A C 1
ATOM 765 O O . VAL A 1 94 ? 0.821 -9.966 -9.742 1.00 90.50 94 VAL A O 1
ATOM 768 N N . VAL A 1 95 ? 0.241 -8.214 -8.459 1.00 90.50 95 VAL A N 1
ATOM 769 C CA . VAL A 1 95 ? -1.205 -8.347 -8.634 1.00 90.50 95 VAL A CA 1
ATOM 770 C C . VAL A 1 95 ? -1.678 -7.116 -9.392 1.00 90.50 95 VAL A C 1
ATOM 772 O O . VAL A 1 95 ? -1.623 -6.006 -8.862 1.00 90.50 95 VAL A O 1
ATOM 775 N N . CYS A 1 96 ? -2.104 -7.303 -10.640 1.00 88.19 96 CYS A N 1
ATOM 776 C CA . CYS A 1 96 ? -2.675 -6.222 -11.436 1.00 88.19 96 CYS A CA 1
ATOM 777 C C . CYS A 1 96 ? -4.101 -5.948 -10.932 1.00 88.19 96 CYS A C 1
ATOM 779 O O . CYS A 1 96 ? -4.930 -6.856 -10.885 1.00 88.19 96 CYS A O 1
ATOM 781 N N . LEU A 1 97 ? -4.369 -4.706 -10.532 1.00 88.62 97 LEU A N 1
ATOM 782 C CA . LEU A 1 97 ? -5.673 -4.281 -10.027 1.00 88.62 97 LEU A CA 1
ATOM 783 C C . LEU A 1 97 ? -6.487 -3.615 -11.138 1.00 88.62 97 LEU A C 1
ATOM 785 O O . LEU A 1 97 ? -5.945 -2.902 -11.984 1.00 88.62 97 LEU A O 1
ATOM 789 N N . SER 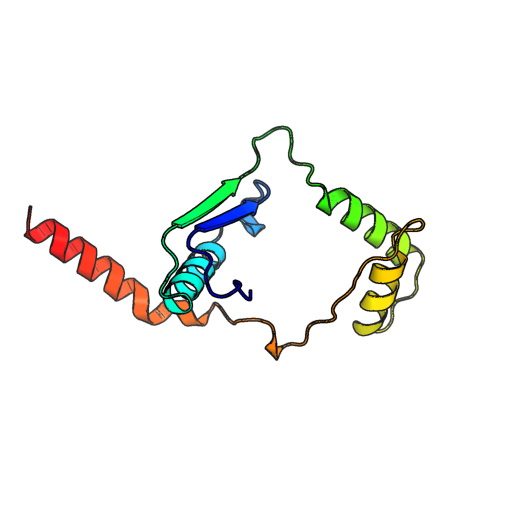A 1 98 ? -7.794 -3.832 -11.107 1.00 87.56 98 SER A N 1
ATOM 790 C CA . SER A 1 98 ? -8.778 -3.215 -11.991 1.00 87.56 98 SER A CA 1
ATOM 791 C C . SER A 1 98 ? -9.413 -1.988 -11.334 1.00 87.56 98 SER A C 1
ATOM 793 O O . SER A 1 98 ? -9.283 -1.765 -10.131 1.00 87.56 98 SER A O 1
ATOM 795 N N . HIS A 1 99 ? -10.152 -1.187 -12.106 1.00 85.94 99 HIS A N 1
ATOM 796 C CA . HIS A 1 99 ? -10.830 -0.003 -11.568 1.00 85.94 99 HIS A CA 1
ATOM 797 C C . HIS A 1 99 ? -11.782 -0.333 -10.403 1.00 85.94 99 HIS A C 1
ATOM 799 O O . HIS A 1 99 ? -11.862 0.427 -9.441 1.00 85.94 99 HIS A O 1
ATOM 805 N N . HIS A 1 100 ? -12.449 -1.488 -10.459 1.00 86.81 100 HIS A N 1
ATOM 806 C CA . HIS A 1 100 ? -13.415 -1.926 -9.450 1.00 86.81 100 HIS A CA 1
ATOM 807 C C . HIS A 1 100 ? -12.779 -2.279 -8.098 1.00 86.81 100 HIS A C 1
ATOM 809 O O . HIS A 1 100 ? -13.480 -2.321 -7.088 1.00 86.81 100 HIS A O 1
ATOM 815 N N . ASP A 1 101 ? -11.460 -2.482 -8.057 1.00 84.75 101 ASP A N 1
ATOM 816 C CA . ASP A 1 101 ? -10.726 -2.768 -6.821 1.00 84.75 101 ASP A CA 1
ATOM 817 C C . ASP A 1 101 ? -10.462 -1.503 -5.984 1.00 84.75 101 ASP A C 1
ATOM 819 O O . ASP A 1 101 ? -10.112 -1.586 -4.799 1.00 84.75 101 ASP A O 1
ATOM 823 N N . PHE A 1 102 ? -10.637 -0.318 -6.579 1.00 84.81 102 PHE A N 1
ATOM 824 C CA . PHE A 1 102 ? -10.409 0.966 -5.925 1.00 84.81 102 PHE A CA 1
ATOM 825 C C . PHE A 1 102 ? -11.711 1.550 -5.368 1.00 84.81 102 PHE A C 1
ATOM 827 O O . PHE A 1 102 ? -12.716 1.688 -6.059 1.00 84.81 102 PHE A O 1
ATOM 834 N N . VAL A 1 103 ? -11.676 1.955 -4.098 1.00 82.81 103 VAL A N 1
ATOM 835 C CA . VAL A 1 103 ? -12.822 2.571 -3.416 1.00 82.81 103 VAL A CA 1
ATOM 836 C C . VAL A 1 103 ? -12.805 4.084 -3.628 1.00 82.81 103 VAL A C 1
ATOM 838 O O . VAL A 1 103 ? -11.820 4.746 -3.292 1.00 82.81 103 VAL A O 1
ATOM 841 N N . ASP A 1 104 ? -13.911 4.657 -4.111 1.00 82.44 104 ASP A N 1
ATOM 842 C CA . ASP A 1 104 ? -14.054 6.113 -4.195 1.00 82.44 104 ASP A CA 1
ATOM 843 C C . ASP A 1 104 ? -14.364 6.729 -2.820 1.00 82.44 104 ASP A C 1
ATOM 845 O O . ASP A 1 104 ? -15.481 6.677 -2.298 1.00 82.44 104 ASP A O 1
ATOM 849 N N . LEU A 1 105 ? -13.350 7.365 -2.234 1.00 76.69 105 LEU A N 1
ATOM 850 C CA . LEU A 1 105 ? -13.446 8.046 -0.942 1.00 76.69 105 LEU A CA 1
ATOM 851 C C . LEU A 1 105 ? -14.003 9.478 -1.051 1.00 76.69 105 LEU A C 1
ATOM 853 O O . LEU A 1 105 ? -14.215 10.134 -0.027 1.00 76.69 105 LEU A O 1
ATOM 857 N N . LYS A 1 106 ? -14.266 10.000 -2.260 1.00 71.44 106 LYS A N 1
ATOM 858 C CA . LYS A 1 106 ? -14.814 11.359 -2.441 1.00 71.44 106 LYS A CA 1
ATOM 859 C C . LYS A 1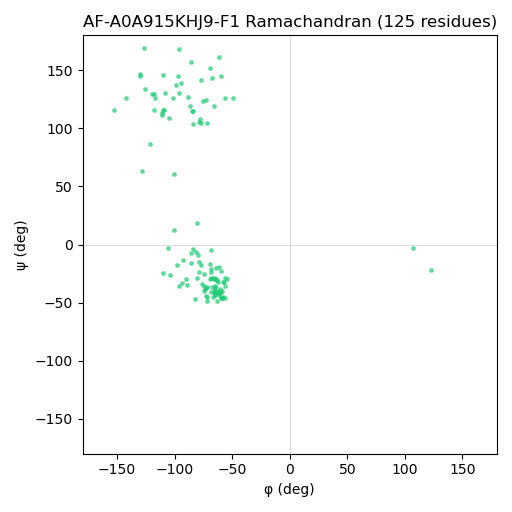 106 ? -16.253 11.477 -1.932 1.00 71.44 106 LYS A C 1
ATOM 861 O O . LYS A 1 106 ? -16.629 12.562 -1.484 1.00 71.44 106 LYS A O 1
ATOM 866 N N . CYS A 1 107 ? -17.026 10.390 -1.956 1.00 55.69 107 CYS A N 1
ATOM 867 C CA . CYS A 1 107 ? -18.436 10.364 -1.550 1.00 55.69 107 CYS A CA 1
ATOM 868 C C . CYS A 1 107 ? -18.674 10.290 -0.032 1.00 55.69 107 CYS A C 1
ATOM 870 O O . CYS A 1 107 ? -19.791 10.544 0.414 1.00 55.69 107 CYS A O 1
ATOM 872 N N . VAL A 1 108 ? -17.643 10.073 0.795 1.00 57.69 108 VAL A N 1
ATOM 873 C CA . VAL A 1 108 ? -17.770 10.050 2.275 1.00 57.69 108 VAL A CA 1
ATOM 874 C C . VAL A 1 108 ? -18.085 11.450 2.862 1.00 57.69 108 VAL A C 1
ATOM 876 O O . VAL A 1 108 ? -18.345 11.614 4.051 1.00 57.69 108 VAL A O 1
ATOM 879 N N . LYS A 1 109 ?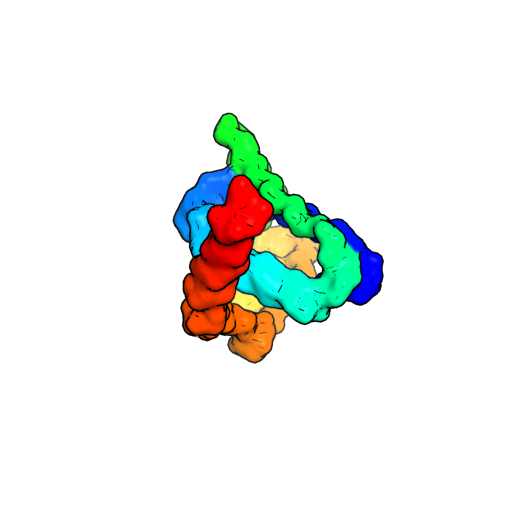 -18.115 12.492 2.021 1.00 50.47 109 LYS A N 1
ATOM 880 C CA . LYS A 1 109 ? -18.180 13.906 2.422 1.00 50.47 109 LYS A CA 1
ATOM 881 C C . LYS A 1 109 ? -19.533 14.411 2.941 1.00 50.47 109 LYS A C 1
ATOM 883 O O . LYS A 1 109 ? -19.530 15.397 3.669 1.00 50.47 109 LYS A O 1
ATOM 888 N N . LYS A 1 110 ? -20.678 13.819 2.574 1.00 46.44 110 LYS A N 1
ATOM 889 C CA . LYS A 1 110 ? -21.985 14.486 2.794 1.00 46.44 110 LYS A CA 1
ATOM 890 C C . LYS A 1 110 ? -22.697 14.130 4.102 1.00 46.44 110 LYS A C 1
ATOM 892 O O . LYS A 1 110 ? -23.342 14.997 4.682 1.00 46.44 110 LYS A O 1
ATOM 897 N N . THR A 1 111 ? -22.564 12.906 4.601 1.00 44.66 111 THR A N 1
ATOM 898 C CA . THR A 1 111 ? -23.304 12.477 5.804 1.00 44.66 111 THR A CA 1
ATOM 899 C C . THR A 1 111 ? -22.640 12.956 7.098 1.00 44.66 111 THR A C 1
ATOM 901 O O . THR A 1 111 ? -23.311 13.231 8.088 1.00 44.66 111 THR A O 1
ATOM 904 N N . ASN A 1 112 ? -21.317 13.128 7.084 1.00 48.09 112 ASN A N 1
ATOM 905 C CA . ASN A 1 112 ? -20.544 13.209 8.318 1.00 48.09 112 ASN A CA 1
ATOM 906 C C . ASN A 1 112 ? -20.396 14.619 8.890 1.00 48.09 112 ASN A C 1
ATOM 908 O O . ASN A 1 112 ? -20.444 14.757 10.106 1.00 48.09 112 ASN A O 1
ATOM 912 N N . GLN A 1 113 ? -20.284 15.677 8.081 1.00 47.41 113 GLN A N 1
ATOM 913 C CA . GLN A 1 113 ? -20.080 17.031 8.623 1.00 47.41 113 GLN A CA 1
ATOM 914 C C . GLN A 1 113 ? -21.195 17.440 9.607 1.00 47.41 113 GLN A C 1
ATOM 916 O O . GLN A 1 113 ? -20.911 18.080 10.610 1.00 47.41 113 GLN A O 1
ATOM 921 N N . LYS A 1 114 ? -22.428 16.960 9.379 1.00 46.47 114 LYS A N 1
ATOM 922 C CA . LYS A 1 114 ? -23.576 17.139 10.281 1.00 46.47 114 LYS A CA 1
ATOM 923 C C . LYS A 1 114 ? -23.536 16.236 11.525 1.00 46.47 114 LYS A C 1
ATOM 925 O O . LYS A 1 114 ? -23.986 16.643 12.588 1.00 46.47 114 LYS A O 1
ATOM 930 N N . GLN A 1 115 ? -23.002 15.015 11.430 1.00 48.44 115 GLN A N 1
ATOM 931 C CA . GLN A 1 115 ? -22.940 14.091 12.573 1.00 48.44 115 GLN A CA 1
ATOM 932 C C . GLN A 1 115 ? -21.867 14.489 13.596 1.00 48.44 115 GLN A C 1
ATOM 934 O O . GLN A 1 115 ? -22.130 14.431 14.796 1.00 48.44 115 GLN A O 1
ATOM 939 N N . TRP A 1 116 ? -20.691 14.947 13.145 1.00 42.34 116 TRP A N 1
ATOM 940 C CA . TRP A 1 116 ? -19.626 15.422 14.042 1.00 42.34 116 TRP A CA 1
ATOM 941 C C . TRP A 1 116 ? -20.049 16.684 14.808 1.00 42.34 116 TRP A C 1
ATOM 943 O O . TRP A 1 116 ? -19.819 16.763 16.014 1.00 42.34 116 TRP A O 1
ATOM 953 N N . THR A 1 117 ? -20.732 17.632 14.151 1.00 48.56 117 THR A N 1
ATOM 954 C CA . THR A 1 117 ? -21.281 18.823 14.822 1.00 48.56 117 THR A CA 1
ATOM 955 C C . THR A 1 117 ? -22.376 18.459 15.817 1.00 48.56 117 THR A C 1
ATOM 957 O O . THR A 1 117 ? -22.382 18.985 16.925 1.00 48.56 117 THR A O 1
ATOM 960 N N . ASN A 1 118 ? -23.261 17.520 15.471 1.00 48.94 118 ASN A N 1
ATOM 961 C CA . ASN A 1 118 ? -24.357 17.123 16.354 1.00 48.94 118 ASN A CA 1
ATOM 962 C C . ASN A 1 118 ? -23.852 16.387 17.602 1.00 48.94 118 ASN A C 1
ATOM 964 O O . ASN A 1 118 ? -24.317 16.669 18.700 1.00 48.94 118 ASN A O 1
ATOM 968 N N . ARG A 1 119 ? -22.858 15.498 17.475 1.00 45.38 119 ARG A N 1
ATOM 969 C CA . ARG A 1 119 ? -22.314 14.752 18.625 1.00 45.38 119 ARG A CA 1
ATOM 970 C C . ARG A 1 119 ? -21.471 15.630 19.561 1.00 45.38 119 ARG A C 1
ATOM 972 O O . ARG A 1 119 ? -21.559 15.469 20.774 1.00 45.38 119 ARG A O 1
ATOM 979 N N . LEU A 1 120 ? -20.705 16.581 19.013 1.00 48.28 120 LEU A N 1
ATOM 980 C CA . LEU A 1 120 ? -19.984 17.593 19.800 1.00 48.28 120 LEU A CA 1
ATOM 981 C C . LEU A 1 120 ? -20.936 18.578 20.496 1.00 48.28 120 LEU A C 1
ATOM 983 O O . LEU A 1 120 ? -20.662 18.975 21.624 1.00 48.28 120 LEU A O 1
ATOM 987 N N . MET A 1 121 ? -22.052 18.953 19.859 1.00 43.88 121 MET A N 1
ATOM 988 C CA . MET A 1 121 ? -23.089 19.773 20.502 1.00 43.88 121 MET A CA 1
ATOM 989 C C . MET A 1 121 ? -23.766 19.036 21.659 1.00 43.88 121 MET A C 1
ATOM 991 O O . MET A 1 121 ? -23.923 19.616 22.725 1.00 43.88 121 MET A O 1
ATOM 995 N N . VAL A 1 122 ? -24.100 17.753 21.487 1.00 46.91 122 VAL A N 1
ATOM 996 C CA . VAL A 1 122 ? -24.697 16.936 22.557 1.00 46.91 122 VAL A CA 1
ATOM 997 C C . VAL A 1 122 ? -23.756 16.827 23.763 1.00 46.91 122 VAL A C 1
ATOM 999 O O . VAL A 1 122 ? -24.192 17.037 24.885 1.00 46.91 122 VAL A O 1
ATOM 1002 N N . LEU A 1 123 ? -22.456 16.594 23.555 1.00 38.25 123 LEU A N 1
ATOM 1003 C CA . LEU A 1 123 ? -21.475 16.545 24.652 1.00 38.25 123 LEU A CA 1
ATOM 1004 C C . LEU A 1 123 ? -21.276 17.896 25.362 1.00 38.25 123 LEU A C 1
ATOM 1006 O O . LEU A 1 123 ? -20.993 17.904 26.553 1.00 38.25 123 LEU A O 1
ATOM 1010 N N . LYS A 1 124 ? -21.446 19.026 24.663 1.00 46.12 124 LYS A N 1
ATOM 1011 C CA . LYS A 1 124 ? -21.387 20.374 25.261 1.00 46.12 124 LYS A CA 1
ATOM 1012 C C . LYS A 1 124 ? -22.639 20.777 26.044 1.00 46.12 124 LYS A C 1
ATOM 1014 O O . LYS A 1 124 ? -22.570 21.749 26.778 1.00 46.12 124 LYS A O 1
ATOM 1019 N N . LEU A 1 125 ? -23.768 20.098 25.849 1.00 42.84 125 LEU A N 1
ATOM 1020 C CA . LEU A 1 125 ? -25.025 20.383 26.553 1.00 42.84 125 LEU A CA 1
ATOM 1021 C C . LEU A 1 125 ? -25.206 19.538 27.823 1.00 42.84 125 LEU A C 1
ATOM 1023 O O . LEU A 1 125 ? -26.110 19.811 28.604 1.00 42.84 125 LEU A O 1
ATOM 1027 N N . ILE A 1 126 ? -24.391 18.495 28.001 1.00 48.25 126 ILE A N 1
ATOM 1028 C CA . ILE A 1 126 ? -24.489 17.536 29.116 1.00 48.25 126 ILE A CA 1
ATOM 1029 C C . ILE A 1 126 ? -23.363 17.759 30.153 1.00 48.25 126 ILE A C 1
ATOM 1031 O O . ILE A 1 126 ? -23.335 17.090 31.182 1.00 48.25 126 ILE A O 1
ATOM 1035 N N . GLY A 1 127 ? -22.444 18.696 29.902 1.00 38.56 127 GLY A N 1
ATOM 1036 C CA . GLY A 1 127 ? -21.442 19.170 30.866 1.00 38.56 127 GLY A CA 1
ATOM 1037 C C . GLY A 1 127 ? -21.705 20.614 31.246 1.00 38.56 127 GLY A C 1
ATOM 1038 O O . GLY A 1 127 ? -21.387 20.964 32.400 1.00 38.56 127 GLY A O 1
#

Nearest PDB structures (foldseek):
  1nvb-assembly2_B  TM=3.743E-01  e=1.558E+00  Aspergillus nidulans
  4gij-assembly1_C  TM=3.583E-01  e=2.640E+00  Escherichia coli
  4gij-assembly1_A  TM=3.276E-01  e=3.217E+00  Escherichia coli
  1nve-assembly2_C  TM=4.149E-01  e=9.235E+00  Aspergillus nidulans

Foldseek 3Di:
DD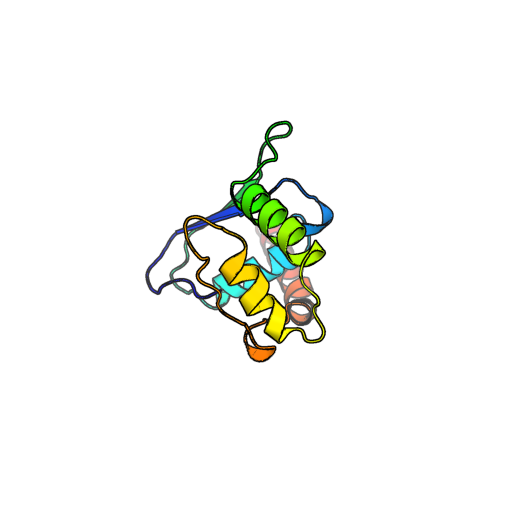DPQPDQEDEAEDEPPCVPQVDPLVVLVVVVVCVVHVNHNYYHYDYDDPPPRDDPVVVLVVLLVVQVVVDDDDDPVVSQVSSQPSDPPHGDDGDDDDPVVDDDSPVSPDPPVVVVVVVVVVVVVVD

Organism: Romanomermis culicivorax (NCBI:txid13658)

Secondary structure (DSSP, 8-state):
--PPTT--EEEEEE-S-HHHHSSHHHHHHHHHHHHH-TT--EEEEEEPPTT----HHHHHHHHHHHHHTTS---STTHHHHHHHHS-SSS-----PPPGGGS--GGGGHHHHHHHHHHHHHHHHH--

Mean predicted aligned error: 10.72 Å

pLDDT: mean 77.23, std 16.77, range [37.56, 93.94]